Protein AF-A0A0F8W3L4-F1 (afdb_monomer_lite)

Structure (mmCIF, N/CA/C/O backbone):
data_AF-A0A0F8W3L4-F1
#
_entry.id   AF-A0A0F8W3L4-F1
#
loop_
_atom_site.group_PDB
_atom_site.id
_atom_site.type_symbol
_atom_site.label_atom_id
_atom_site.label_alt_id
_atom_site.label_comp_id
_atom_site.label_asym_id
_atom_site.label_entity_id
_atom_site.label_seq_id
_atom_site.pdbx_PDB_ins_code
_atom_site.Cartn_x
_atom_site.Cartn_y
_atom_site.Cartn_z
_atom_site.occupancy
_atom_site.B_iso_or_equiv
_atom_site.auth_seq_id
_atom_site.auth_comp_id
_atom_site.auth_asym_id
_atom_site.auth_atom_id
_atom_site.pdbx_PDB_model_num
ATOM 1 N N . MET A 1 1 ? 26.782 7.885 18.732 1.00 38.56 1 MET A N 1
ATOM 2 C CA . MET A 1 1 ? 25.840 7.974 17.591 1.00 38.56 1 MET A CA 1
ATOM 3 C C . MET A 1 1 ? 26.032 9.290 16.846 1.00 38.56 1 MET A C 1
ATOM 5 O O . MET A 1 1 ? 25.331 10.261 17.082 1.00 38.56 1 MET A O 1
ATOM 9 N N . LYS A 1 2 ? 27.032 9.340 15.970 1.00 40.00 2 LYS A N 1
ATOM 10 C CA . LYS A 1 2 ? 27.206 10.377 14.944 1.00 40.00 2 LYS A CA 1
ATOM 11 C C . LYS A 1 2 ? 27.384 9.622 13.625 1.00 40.00 2 LYS A C 1
ATOM 13 O O . LYS A 1 2 ? 27.864 8.497 13.663 1.00 40.00 2 LYS A O 1
ATOM 18 N N . LEU A 1 3 ? 27.039 10.263 12.510 1.00 35.84 3 LEU A N 1
ATOM 19 C CA . LEU A 1 3 ? 27.127 9.778 11.122 1.00 35.84 3 LEU A CA 1
ATOM 20 C C . LEU A 1 3 ? 25.883 9.082 10.544 1.00 35.84 3 LEU A C 1
ATOM 22 O O . LEU A 1 3 ? 25.955 7.944 10.108 1.00 35.84 3 LEU A O 1
ATOM 26 N N . LEU A 1 4 ? 24.781 9.818 10.395 1.00 40.69 4 LEU A N 1
ATOM 27 C CA . LEU A 1 4 ? 23.847 9.612 9.275 1.00 40.69 4 LEU A CA 1
ATOM 28 C C . LEU A 1 4 ? 23.162 10.939 8.922 1.00 40.69 4 LEU A C 1
ATOM 30 O O . LEU A 1 4 ? 21.961 11.098 9.061 1.00 40.69 4 LEU A O 1
ATOM 34 N N . SER A 1 5 ? 23.938 11.949 8.520 1.00 45.69 5 SER A N 1
ATOM 35 C CA . SER A 1 5 ? 23.330 13.189 8.000 1.00 45.69 5 SER A CA 1
ATOM 36 C C . SER A 1 5 ? 24.190 13.973 7.013 1.00 45.69 5 SER A C 1
ATOM 38 O O . SER A 1 5 ? 23.739 14.994 6.503 1.00 45.69 5 SER A O 1
ATOM 40 N N . GLN A 1 6 ? 25.410 13.545 6.690 1.00 43.22 6 GLN A N 1
ATOM 41 C CA . GLN A 1 6 ? 26.226 14.290 5.737 1.00 43.22 6 GLN A CA 1
ATOM 42 C C . GLN A 1 6 ? 26.813 13.369 4.678 1.00 43.22 6 GLN A C 1
ATOM 44 O O . GLN A 1 6 ? 27.396 12.339 4.998 1.00 43.22 6 GLN A O 1
ATOM 49 N N . LYS A 1 7 ? 26.708 13.829 3.426 1.00 43.62 7 LYS A N 1
ATOM 50 C CA . LYS A 1 7 ? 27.288 13.283 2.189 1.00 43.62 7 LYS A CA 1
ATOM 51 C C . LYS A 1 7 ? 26.454 12.218 1.478 1.00 43.62 7 LYS A C 1
ATOM 53 O O . LYS A 1 7 ? 26.760 11.035 1.537 1.00 43.62 7 LYS A O 1
ATOM 58 N N . ARG A 1 8 ? 25.515 12.679 0.645 1.00 41.56 8 ARG A N 1
ATOM 59 C CA . ARG A 1 8 ? 25.367 12.191 -0.744 1.00 41.56 8 ARG A CA 1
ATOM 60 C C . ARG A 1 8 ? 24.522 13.143 -1.602 1.00 41.56 8 ARG A C 1
ATOM 62 O O . ARG A 1 8 ? 23.662 12.718 -2.360 1.00 41.56 8 ARG A O 1
ATOM 69 N N . ALA A 1 9 ? 24.859 14.433 -1.595 1.00 38.72 9 ALA A N 1
ATOM 70 C CA . ALA A 1 9 ? 24.665 15.237 -2.800 1.00 38.72 9 ALA A CA 1
ATOM 71 C C . ALA A 1 9 ? 25.681 14.734 -3.843 1.00 38.72 9 ALA A C 1
ATOM 73 O O . ALA A 1 9 ? 26.765 15.289 -4.018 1.00 38.72 9 ALA A O 1
ATOM 74 N N . ARG A 1 10 ? 25.394 13.578 -4.454 1.00 45.09 10 ARG A N 1
ATOM 75 C CA . ARG A 1 10 ? 26.162 13.057 -5.585 1.00 45.09 10 ARG A CA 1
ATOM 76 C C . ARG A 1 10 ? 25.934 14.071 -6.700 1.00 45.09 10 ARG A C 1
ATOM 78 O O . ARG A 1 10 ? 24.840 14.124 -7.252 1.00 45.09 10 ARG A O 1
ATOM 85 N N . LYS A 1 11 ? 26.939 14.913 -6.957 1.00 42.91 11 LYS A N 1
ATOM 86 C CA . LYS A 1 11 ? 27.021 15.816 -8.112 1.00 42.91 11 LYS A CA 1
ATOM 87 C C . LYS A 1 11 ? 26.438 15.067 -9.312 1.00 42.91 11 LYS A C 1
ATOM 89 O O . LYS A 1 11 ? 26.999 14.047 -9.712 1.00 42.91 11 LYS A O 1
ATOM 94 N N . ILE A 1 12 ? 25.265 15.486 -9.789 1.00 50.44 12 ILE A N 1
ATOM 95 C CA . ILE A 1 12 ? 24.558 14.811 -10.879 1.00 50.44 12 ILE A CA 1
ATOM 96 C C . ILE A 1 12 ? 25.430 15.021 -12.116 1.00 50.44 12 ILE A C 1
ATOM 98 O O . ILE A 1 12 ? 25.401 16.082 -12.735 1.00 50.44 12 ILE A O 1
ATOM 102 N N . ALA A 1 13 ? 26.309 14.061 -12.406 1.00 51.66 13 ALA A N 1
ATOM 103 C CA . ALA A 1 13 ? 27.204 14.135 -13.546 1.00 51.66 13 ALA A CA 1
ATOM 104 C C . ALA A 1 13 ? 26.344 14.236 -14.811 1.00 51.66 13 ALA A C 1
ATOM 106 O O . ALA A 1 13 ? 25.529 13.355 -15.097 1.00 51.66 13 ALA A O 1
ATOM 107 N N . LYS A 1 14 ? 26.488 15.351 -15.531 1.00 55.59 14 LYS A N 1
ATOM 108 C CA . LYS A 1 14 ? 25.763 15.633 -16.769 1.00 55.59 14 LYS A CA 1
ATOM 109 C C . LYS A 1 14 ? 26.145 14.559 -17.792 1.00 55.59 14 LYS A C 1
ATOM 111 O O . LYS A 1 14 ? 27.295 14.508 -18.223 1.00 55.59 14 LYS A O 1
ATOM 116 N N . LYS A 1 15 ? 25.209 13.664 -18.128 1.00 59.97 15 LYS A N 1
ATOM 117 C CA . LYS A 1 15 ? 25.429 12.635 -19.156 1.00 59.97 15 LYS A CA 1
ATOM 118 C C . LYS A 1 15 ? 25.665 13.304 -20.522 1.00 59.97 15 LYS A C 1
ATOM 120 O O . LYS A 1 15 ? 25.099 14.375 -20.766 1.00 59.97 15 LYS A O 1
ATOM 125 N N . PRO A 1 16 ? 26.487 12.705 -21.402 1.00 63.00 16 PRO A N 1
ATOM 126 C CA . PRO A 1 16 ? 26.684 13.210 -22.757 1.00 63.00 16 PRO A CA 1
ATOM 127 C C . PRO A 1 16 ? 25.353 13.265 -23.525 1.00 63.00 16 PRO A C 1
ATOM 129 O O . PRO A 1 16 ? 24.419 12.515 -23.240 1.00 63.00 16 PRO A O 1
ATOM 132 N N . THR A 1 17 ? 25.250 14.196 -24.473 1.00 63.81 17 THR A N 1
ATOM 133 C CA . THR A 1 17 ? 23.998 14.591 -25.135 1.00 63.81 17 THR A CA 1
ATOM 134 C C . THR A 1 17 ? 23.297 13.407 -25.810 1.00 63.81 17 THR A C 1
ATOM 136 O O . THR A 1 17 ? 23.898 12.728 -26.643 1.00 63.81 17 THR A O 1
ATOM 139 N N . LYS A 1 18 ? 22.009 13.195 -25.492 1.00 64.25 18 LYS A N 1
ATOM 140 C CA . LYS A 1 18 ? 21.188 12.078 -26.004 1.00 64.25 18 LYS A CA 1
ATOM 141 C C . LYS A 1 18 ? 21.198 11.984 -27.533 1.00 64.25 18 LYS A C 1
ATOM 143 O O . LYS A 1 18 ? 21.316 10.893 -28.074 1.00 64.25 18 LYS A O 1
ATOM 148 N N . THR A 1 19 ? 21.160 13.125 -28.220 1.00 67.19 19 THR A N 1
ATOM 149 C CA . THR A 1 19 ? 21.081 13.211 -29.685 1.00 67.19 19 THR A CA 1
ATOM 150 C C . THR A 1 19 ? 22.199 12.445 -30.397 1.00 67.19 19 THR A C 1
ATOM 152 O O . THR A 1 19 ? 21.920 11.728 -31.344 1.00 67.19 19 THR A O 1
ATOM 155 N N . ARG A 1 20 ? 23.448 12.497 -29.906 1.00 69.94 20 ARG A N 1
ATOM 156 C CA . ARG A 1 20 ? 24.575 11.789 -30.549 1.00 69.94 20 ARG A CA 1
ATOM 157 C C . ARG A 1 20 ? 24.545 10.272 -30.349 1.00 69.94 20 ARG A C 1
ATOM 159 O O . ARG A 1 20 ? 25.135 9.547 -31.136 1.00 69.94 20 ARG A O 1
ATOM 166 N N . GLY A 1 21 ? 23.907 9.792 -29.282 1.00 81.75 21 GLY A N 1
ATOM 167 C CA . GLY A 1 21 ? 23.834 8.359 -28.996 1.00 81.75 21 GLY A CA 1
ATOM 168 C C . GLY A 1 21 ? 22.758 7.640 -29.808 1.00 81.75 21 GLY A C 1
ATOM 169 O O . GLY A 1 21 ? 22.901 6.454 -30.073 1.00 81.75 21 GLY A O 1
ATOM 170 N N . PHE A 1 22 ? 21.687 8.339 -30.192 1.00 88.69 22 PHE A N 1
ATOM 171 C CA . PHE A 1 22 ? 20.517 7.722 -30.819 1.00 88.69 22 PHE A CA 1
ATOM 172 C C . PHE A 1 22 ? 20.815 7.168 -32.219 1.00 88.69 22 PHE A C 1
ATOM 174 O O . PHE A 1 22 ? 20.517 6.002 -32.481 1.00 88.69 22 PHE A O 1
ATOM 181 N N . ASP A 1 23 ? 21.455 7.966 -33.077 1.00 92.31 23 ASP A N 1
ATOM 182 C CA . ASP A 1 23 ? 21.744 7.573 -34.463 1.00 92.31 23 ASP A CA 1
ATOM 183 C C . ASP A 1 23 ? 22.680 6.358 -34.530 1.00 92.31 23 ASP A C 1
ATOM 185 O O . ASP A 1 23 ? 22.440 5.416 -35.285 1.00 92.31 23 ASP A O 1
ATOM 189 N N . GLU A 1 24 ? 23.698 6.325 -33.668 1.00 91.00 24 GLU A N 1
ATOM 190 C CA . GLU A 1 24 ? 24.652 5.216 -33.602 1.00 91.00 24 GLU A CA 1
ATOM 191 C C . GLU A 1 24 ? 24.020 3.932 -33.045 1.00 91.00 24 GLU A C 1
ATOM 193 O O . GLU A 1 24 ? 24.272 2.840 -33.554 1.00 91.00 24 GLU A O 1
ATOM 198 N N . ILE A 1 25 ? 23.146 4.036 -32.037 1.00 93.44 25 ILE A N 1
ATOM 199 C CA . ILE A 1 25 ? 22.385 2.879 -31.539 1.00 93.44 25 ILE A CA 1
ATOM 200 C C . ILE A 1 25 ? 21.506 2.310 -32.657 1.00 93.44 25 ILE A C 1
ATOM 202 O O . ILE A 1 25 ? 21.484 1.096 -32.854 1.00 93.44 25 ILE A O 1
ATOM 206 N N . ARG A 1 26 ? 20.808 3.172 -33.406 1.00 94.00 26 ARG A N 1
ATOM 207 C CA . ARG A 1 26 ? 19.955 2.758 -34.526 1.00 94.00 26 ARG A CA 1
ATOM 208 C C . ARG A 1 26 ? 20.768 2.035 -35.604 1.00 94.00 26 ARG A C 1
ATOM 210 O O . ARG A 1 26 ? 20.340 0.971 -36.047 1.00 94.00 26 ARG A O 1
ATOM 217 N N . ARG A 1 27 ? 21.938 2.561 -35.986 1.00 95.75 27 ARG 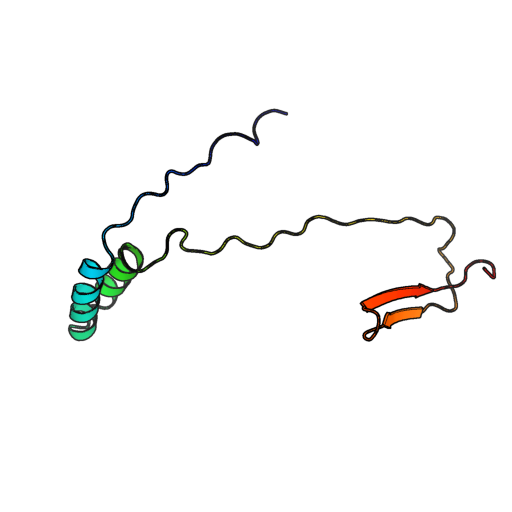A N 1
ATOM 218 C CA . ARG A 1 27 ? 22.855 1.914 -36.944 1.00 95.75 27 ARG A CA 1
ATOM 219 C C . ARG A 1 27 ? 23.250 0.507 -36.487 1.00 95.75 27 ARG A C 1
ATOM 221 O O . ARG A 1 27 ? 23.073 -0.450 -37.233 1.00 95.75 27 ARG A O 1
ATOM 228 N N . LEU A 1 28 ? 23.701 0.367 -35.240 1.00 96.25 28 LEU A N 1
ATOM 229 C CA . LEU A 1 28 ? 24.153 -0.914 -34.685 1.00 96.25 28 LEU A CA 1
ATOM 230 C C . LEU A 1 28 ? 23.048 -1.973 -34.602 1.00 96.25 28 LEU A C 1
ATOM 232 O O . LEU A 1 28 ? 23.336 -3.157 -34.759 1.00 96.25 28 LEU A O 1
ATOM 236 N N . VAL A 1 29 ? 21.795 -1.568 -34.368 1.00 96.00 29 VAL A N 1
ATOM 237 C CA . VAL A 1 29 ? 20.644 -2.486 -34.395 1.00 96.00 29 VAL A CA 1
ATOM 238 C C . VAL A 1 29 ? 20.416 -3.032 -35.806 1.00 96.00 29 VAL A C 1
ATOM 240 O O . VAL A 1 29 ? 20.234 -4.238 -35.952 1.00 96.00 29 VAL A O 1
ATOM 243 N N . PHE A 1 30 ? 20.474 -2.185 -36.840 1.00 96.94 30 PHE A N 1
ATOM 244 C CA . PHE A 1 30 ? 20.310 -2.627 -38.232 1.00 96.94 30 PHE A CA 1
ATOM 245 C C . PHE A 1 30 ? 21.475 -3.485 -38.742 1.00 96.94 30 PHE A C 1
ATOM 247 O O . PHE A 1 30 ? 21.270 -4.346 -39.589 1.00 96.94 30 PHE A O 1
ATOM 254 N N . GLU A 1 31 ? 22.676 -3.301 -38.193 1.00 97.25 31 GLU A N 1
ATOM 255 C CA . GLU A 1 31 ? 23.852 -4.139 -38.471 1.00 97.25 31 GLU A CA 1
ATOM 256 C C . GLU A 1 31 ? 23.863 -5.462 -37.676 1.00 97.25 31 GLU A C 1
ATOM 258 O O . GLU A 1 31 ? 24.787 -6.260 -37.817 1.00 97.25 31 GLU A O 1
ATOM 263 N N . GLY A 1 32 ? 22.868 -5.706 -36.813 1.00 96.56 32 GLY A N 1
ATOM 264 C CA . GLY A 1 32 ? 22.782 -6.911 -35.979 1.00 96.56 32 GLY A CA 1
ATOM 265 C C . GLY A 1 32 ? 23.719 -6.924 -34.762 1.00 96.56 32 GLY A C 1
ATOM 266 O O . GLY A 1 32 ? 23.814 -7.930 -34.058 1.00 96.56 32 GLY A O 1
ATOM 267 N N . ASN A 1 33 ? 24.400 -5.814 -34.457 1.00 97.00 33 ASN A N 1
ATOM 268 C CA . ASN A 1 33 ? 25.318 -5.698 -33.321 1.00 97.00 33 ASN A CA 1
ATOM 269 C C . ASN A 1 33 ? 24.590 -5.276 -32.031 1.00 97.00 33 ASN A C 1
ATOM 271 O O . ASN A 1 33 ? 24.798 -4.193 -31.468 1.00 97.00 33 ASN A O 1
ATOM 275 N N . TYR A 1 34 ? 23.722 -6.157 -31.538 1.00 95.81 34 TYR A N 1
ATOM 276 C CA . TYR A 1 34 ? 22.846 -5.876 -30.396 1.00 95.81 34 TYR A CA 1
ATOM 277 C C . TYR A 1 34 ? 23.600 -5.632 -29.083 1.00 95.81 34 TYR A C 1
ATOM 279 O O . TYR A 1 34 ? 23.197 -4.786 -28.283 1.00 95.81 34 TYR A O 1
ATOM 287 N N . ALA A 1 35 ? 24.717 -6.331 -28.861 1.00 96.25 35 ALA A N 1
ATOM 288 C CA . ALA A 1 35 ? 25.509 -6.189 -27.640 1.00 96.25 35 ALA A CA 1
ATOM 289 C C . ALA A 1 35 ? 26.094 -4.773 -27.504 1.00 96.25 35 ALA A C 1
ATOM 291 O O . ALA A 1 35 ? 26.037 -4.159 -26.430 1.00 96.25 35 ALA A O 1
ATOM 292 N N . LEU A 1 36 ? 26.623 -4.219 -28.601 1.00 93.25 36 LEU A N 1
ATOM 293 C CA . LEU A 1 36 ? 27.160 -2.863 -28.608 1.00 93.25 36 LEU A CA 1
ATOM 294 C C . LEU A 1 36 ? 26.045 -1.815 -28.514 1.00 93.25 36 LEU A C 1
ATOM 296 O O . LEU A 1 36 ? 26.182 -0.860 -27.743 1.00 93.25 36 LEU A O 1
ATOM 300 N N . ALA A 1 37 ? 24.930 -2.030 -29.219 1.00 93.69 37 ALA A N 1
ATOM 301 C CA . ALA A 1 37 ? 23.750 -1.169 -29.153 1.00 93.69 37 ALA A CA 1
ATOM 302 C C . ALA A 1 37 ? 23.204 -1.057 -27.718 1.00 93.69 37 ALA A C 1
ATOM 304 O O . ALA A 1 37 ? 23.004 0.051 -27.215 1.00 93.69 37 ALA A O 1
ATOM 305 N N . HIS A 1 38 ? 23.054 -2.184 -27.013 1.00 92.88 38 HIS A N 1
ATOM 306 C CA . HIS A 1 38 ? 22.593 -2.218 -25.622 1.00 92.88 38 HIS A CA 1
ATOM 307 C C . HIS A 1 38 ? 23.524 -1.435 -24.683 1.00 92.88 38 HIS A C 1
ATOM 309 O O . HIS A 1 38 ? 23.078 -0.640 -23.849 1.00 92.88 38 HIS A O 1
ATOM 315 N N . ARG A 1 39 ? 24.843 -1.587 -24.855 1.00 91.62 39 ARG A N 1
ATOM 316 C CA . ARG A 1 39 ? 25.838 -0.861 -24.053 1.00 91.62 39 ARG A CA 1
ATOM 317 C C . ARG A 1 39 ? 25.762 0.652 -24.264 1.00 91.62 39 ARG A C 1
ATOM 319 O O . ARG A 1 39 ? 25.898 1.405 -23.298 1.00 91.62 39 ARG A O 1
ATOM 326 N N . LEU A 1 40 ? 25.568 1.111 -25.501 1.00 90.62 40 LEU A N 1
ATOM 327 C CA . LEU A 1 40 ? 25.411 2.538 -25.800 1.00 90.62 40 LEU A CA 1
ATOM 328 C C . LEU A 1 40 ? 24.073 3.077 -25.288 1.00 90.62 40 LEU A C 1
ATOM 330 O O . LEU A 1 40 ? 24.040 4.165 -24.709 1.00 90.62 40 LEU A O 1
ATOM 334 N N . PHE A 1 41 ? 22.999 2.296 -25.389 1.00 89.94 41 PHE A N 1
ATOM 335 C CA . PHE A 1 41 ? 21.699 2.648 -24.824 1.00 89.94 41 PHE A CA 1
ATOM 336 C C . PHE A 1 41 ? 21.795 2.954 -23.321 1.00 89.94 41 PHE A C 1
ATOM 338 O O . PHE A 1 41 ? 21.401 4.038 -22.884 1.00 89.94 41 PHE A O 1
ATOM 345 N N . GLY A 1 42 ? 22.434 2.077 -22.540 1.00 86.81 42 GLY A N 1
ATOM 346 C CA . GLY A 1 42 ? 22.653 2.292 -21.103 1.00 86.81 42 GLY A CA 1
ATOM 347 C C . GLY A 1 42 ? 23.405 3.592 -20.769 1.00 86.81 42 GLY A C 1
ATOM 348 O O . GLY A 1 42 ? 23.127 4.244 -19.757 1.00 86.81 42 GLY A O 1
ATOM 349 N N . ARG A 1 43 ? 24.338 4.007 -21.637 1.00 85.25 43 ARG A N 1
ATOM 350 C CA . ARG A 1 43 ? 25.175 5.204 -21.445 1.00 85.25 43 ARG A CA 1
ATOM 351 C C . ARG A 1 43 ? 24.468 6.505 -21.820 1.00 85.25 43 ARG A C 1
ATOM 353 O O . ARG A 1 43 ? 24.599 7.482 -21.084 1.00 85.25 43 ARG A O 1
ATOM 360 N N . TYR A 1 44 ? 23.746 6.523 -22.940 1.00 86.00 44 TYR A N 1
ATOM 361 C CA . TYR A 1 44 ? 23.211 7.758 -23.528 1.00 86.00 44 TYR A CA 1
ATOM 362 C C . TYR A 1 44 ? 21.704 7.939 -23.333 1.00 86.00 44 TYR A C 1
ATOM 364 O O . TYR A 1 44 ? 21.243 9.075 -23.276 1.00 86.00 44 TYR A O 1
ATOM 372 N N . MET A 1 45 ? 20.931 6.855 -23.223 1.00 85.50 45 MET A N 1
ATOM 373 C CA . MET A 1 45 ? 19.462 6.926 -23.260 1.00 85.50 45 MET A CA 1
ATOM 374 C C . MET A 1 45 ? 18.818 6.899 -21.874 1.00 85.50 45 MET A C 1
ATOM 376 O O . MET A 1 45 ? 17.738 7.460 -21.688 1.00 85.50 45 MET A O 1
ATOM 380 N N . MET A 1 46 ? 19.494 6.322 -20.878 1.00 85.75 46 MET A N 1
ATOM 381 C CA . MET A 1 46 ? 18.947 6.219 -19.524 1.00 85.75 46 MET A CA 1
ATOM 382 C C . MET A 1 46 ? 18.873 7.581 -18.825 1.00 85.75 46 MET A C 1
ATOM 384 O O . MET A 1 46 ? 19.827 8.367 -18.867 1.00 85.75 46 MET A O 1
ATOM 388 N N . GLY A 1 47 ? 17.780 7.815 -18.095 1.00 79.25 47 GLY A N 1
ATOM 389 C CA . GLY A 1 47 ? 17.633 8.957 -17.193 1.00 79.25 47 GLY A CA 1
ATOM 390 C C . GLY A 1 47 ? 18.732 9.025 -16.126 1.00 79.25 47 GLY A C 1
ATOM 391 O O . GLY A 1 47 ? 19.484 8.068 -15.903 1.00 79.25 47 GLY A O 1
ATOM 392 N N . THR A 1 48 ? 18.846 10.186 -15.485 1.00 78.88 48 THR A N 1
ATOM 393 C CA . THR A 1 48 ? 19.624 10.337 -14.253 1.00 78.88 48 THR A CA 1
ATOM 394 C C . THR A 1 48 ? 18.706 10.949 -13.199 1.00 78.88 48 THR A C 1
ATOM 396 O O . THR A 1 48 ? 18.333 12.110 -13.363 1.00 78.88 48 THR A O 1
ATOM 399 N N . PRO A 1 49 ? 18.359 10.222 -12.126 1.00 82.50 49 PRO A N 1
ATOM 400 C CA . PRO A 1 49 ? 18.707 8.827 -11.829 1.00 82.50 49 PRO A CA 1
ATOM 401 C C . PRO A 1 49 ? 18.091 7.820 -12.821 1.00 82.50 49 PRO A C 1
ATOM 403 O O . PRO A 1 49 ? 17.157 8.137 -13.551 1.00 82.50 49 PRO A O 1
ATOM 406 N N . VAL A 1 50 ? 18.682 6.622 -12.888 1.00 82.50 50 VAL A N 1
ATOM 407 C CA . VAL A 1 50 ? 18.221 5.532 -13.772 1.00 82.50 50 VAL A CA 1
ATOM 408 C C . VAL A 1 50 ? 16.894 4.956 -13.284 1.00 82.50 50 VAL A C 1
ATOM 410 O O . VAL A 1 50 ? 16.025 4.632 -14.086 1.00 82.50 50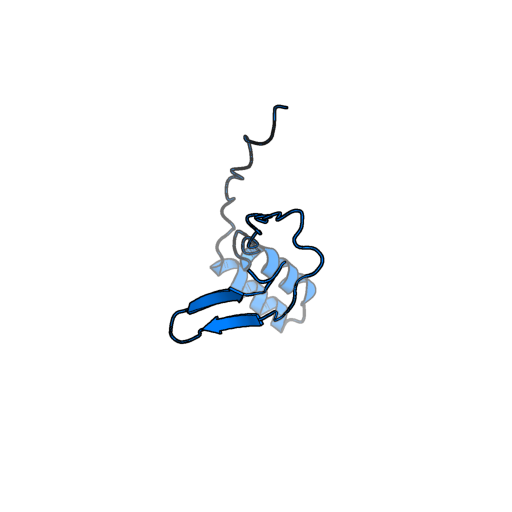 VAL A O 1
ATOM 413 N N . GLU A 1 51 ? 16.749 4.870 -11.968 1.00 84.25 51 GLU A N 1
ATOM 414 C CA . GLU A 1 51 ? 15.544 4.412 -11.296 1.00 84.25 51 GLU A CA 1
ATOM 415 C C . GLU A 1 51 ? 14.883 5.584 -10.579 1.00 84.25 51 GLU A C 1
ATOM 417 O O . GLU A 1 51 ? 15.552 6.527 -10.141 1.00 84.25 51 GLU A O 1
ATOM 422 N N . GLN A 1 52 ? 13.565 5.501 -10.434 1.00 85.75 52 GLN A N 1
ATOM 423 C CA . GLN A 1 52 ? 12.829 6.404 -9.561 1.00 85.75 52 GLN A CA 1
ATOM 424 C C . GLN A 1 52 ? 13.116 6.069 -8.094 1.00 85.75 52 GLN A C 1
ATOM 426 O O . GLN A 1 52 ? 13.456 4.936 -7.745 1.00 85.75 52 GLN A O 1
ATOM 431 N N . MET A 1 53 ? 12.981 7.066 -7.220 1.00 89.12 53 MET A N 1
ATOM 432 C CA . MET A 1 53 ? 13.085 6.825 -5.783 1.00 89.12 53 MET A CA 1
ATOM 433 C C . MET A 1 53 ? 11.940 5.918 -5.321 1.00 89.12 53 MET A C 1
ATOM 435 O O . MET A 1 53 ? 10.795 6.082 -5.735 1.00 89.12 53 MET A O 1
ATOM 439 N N . LYS A 1 54 ? 12.260 4.956 -4.454 1.00 91.69 54 LYS A N 1
ATOM 440 C CA . LYS A 1 54 ? 11.280 4.017 -3.901 1.00 91.69 54 LYS A CA 1
ATOM 441 C C . LYS A 1 54 ? 10.447 4.718 -2.832 1.00 91.69 54 LYS A C 1
ATOM 443 O O . LYS A 1 54 ? 11.022 5.345 -1.943 1.00 91.69 54 LYS A O 1
ATOM 448 N N . TYR A 1 55 ? 9.128 4.543 -2.866 1.00 94.38 55 TYR A N 1
ATOM 449 C CA . TYR A 1 55 ? 8.268 4.944 -1.753 1.00 94.38 55 TYR A CA 1
ATOM 450 C C . TYR A 1 55 ? 8.686 4.186 -0.484 1.00 94.38 55 TYR A C 1
ATOM 452 O O . TYR A 1 55 ? 9.002 2.997 -0.557 1.00 94.38 55 TYR A O 1
ATOM 460 N N . GLN A 1 56 ? 8.760 4.880 0.652 1.00 95.69 56 GLN A N 1
ATOM 461 C CA . GLN A 1 56 ? 9.172 4.296 1.930 1.00 95.69 56 GLN A CA 1
ATOM 462 C C . GLN A 1 56 ? 8.006 4.328 2.922 1.00 95.69 56 GLN A C 1
ATOM 464 O O . GLN A 1 56 ? 7.278 5.323 2.950 1.00 95.69 56 GLN A O 1
ATOM 469 N N . PRO A 1 57 ? 7.831 3.281 3.747 1.00 96.06 57 PRO A N 1
ATOM 470 C CA . PRO A 1 57 ? 6.873 3.327 4.840 1.00 96.06 57 PRO A CA 1
ATOM 471 C C . PRO A 1 57 ? 7.321 4.361 5.878 1.00 96.06 57 PRO A C 1
ATOM 473 O O . PRO A 1 57 ? 8.501 4.434 6.220 1.00 96.06 57 PRO A O 1
ATOM 476 N N . LEU A 1 58 ? 6.374 5.141 6.399 1.00 97.44 58 LEU A N 1
ATOM 477 C CA . LEU A 1 58 ? 6.654 6.105 7.466 1.00 97.44 58 LEU A CA 1
ATOM 478 C C . LEU A 1 58 ? 6.940 5.403 8.805 1.00 97.44 58 LEU A C 1
ATOM 480 O O . LEU A 1 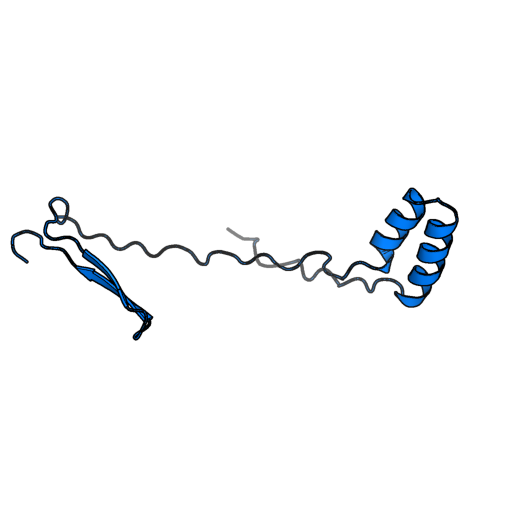58 ? 7.807 5.827 9.562 1.00 97.44 58 LEU A O 1
ATOM 484 N N . GLY A 1 59 ? 6.206 4.328 9.090 1.00 96.88 59 GLY A N 1
ATOM 485 C CA . GLY A 1 59 ? 6.248 3.601 10.354 1.00 96.88 59 GLY A CA 1
ATOM 486 C C . GLY A 1 59 ? 4.871 3.045 10.713 1.00 96.88 59 GLY A C 1
ATOM 487 O O . GLY A 1 59 ? 3.945 3.120 9.908 1.00 96.88 59 GLY A O 1
ATOM 488 N N . ASN A 1 60 ? 4.744 2.503 11.926 1.00 97.88 60 ASN A N 1
ATOM 489 C CA . ASN A 1 60 ? 3.487 1.983 12.466 1.00 97.88 60 ASN A CA 1
ATOM 490 C C . ASN A 1 60 ? 3.109 2.744 13.740 1.00 97.88 60 ASN A C 1
ATOM 492 O O . ASN A 1 60 ? 3.968 2.978 14.590 1.00 97.88 60 ASN A O 1
ATOM 496 N N . LEU A 1 61 ? 1.825 3.062 13.895 1.00 97.56 61 LEU A N 1
ATOM 497 C CA . LEU A 1 61 ? 1.246 3.473 15.172 1.00 97.56 61 LEU A CA 1
ATOM 498 C C . LEU A 1 61 ? 0.676 2.231 15.860 1.00 97.56 61 LEU A C 1
ATOM 500 O O . LEU A 1 61 ? -0.106 1.499 15.255 1.00 97.56 61 LEU A O 1
ATOM 504 N N . ARG A 1 62 ? 1.074 1.982 17.108 1.00 97.62 62 ARG A N 1
ATOM 505 C CA . ARG A 1 62 ? 0.549 0.881 17.923 1.00 97.62 62 ARG A CA 1
ATOM 506 C C . ARG A 1 62 ? -0.287 1.473 19.047 1.00 97.62 62 ARG A C 1
ATOM 508 O O . ARG A 1 62 ? 0.189 2.355 19.754 1.00 97.62 62 ARG A O 1
ATOM 515 N N . LEU A 1 63 ? -1.519 0.999 19.166 1.00 96.88 63 LEU A N 1
ATOM 516 C CA . LEU A 1 63 ? -2.427 1.324 20.257 1.00 96.88 63 LEU A CA 1
ATOM 517 C C . LEU A 1 63 ? -2.642 0.036 21.048 1.00 96.88 63 LEU A C 1
ATOM 519 O O . LEU A 1 63 ? -2.967 -0.991 20.453 1.00 96.88 63 LEU A O 1
ATOM 523 N N . GLU A 1 64 ? -2.414 0.084 22.355 1.00 96.62 64 GLU A N 1
ATOM 524 C CA . GLU A 1 64 ? -2.564 -1.060 23.252 1.00 96.62 64 GLU A CA 1
ATOM 525 C C . GLU A 1 64 ? -3.685 -0.766 24.246 1.00 96.62 64 GLU A C 1
ATOM 527 O O . GLU A 1 64 ? -3.730 0.313 24.837 1.00 96.62 64 GLU A O 1
ATOM 532 N N . PHE A 1 65 ? -4.584 -1.735 24.410 1.00 95.00 65 PHE A N 1
ATOM 533 C CA . PHE A 1 65 ? -5.730 -1.662 25.312 1.00 95.00 65 PHE A CA 1
ATOM 534 C C . PHE A 1 65 ? -5.712 -2.909 26.211 1.00 95.00 65 PHE A C 1
ATOM 536 O O . PHE A 1 65 ? -6.319 -3.919 25.856 1.00 95.00 65 PHE A O 1
ATOM 543 N N . PRO A 1 66 ? -4.942 -2.904 27.316 1.00 95.38 66 PRO A N 1
ATOM 544 C CA . PRO A 1 66 ? -4.892 -4.036 28.242 1.00 95.38 66 PRO A CA 1
ATOM 545 C C . PRO A 1 66 ? -6.272 -4.321 28.846 1.00 95.38 66 PRO A C 1
ATOM 547 O O . PRO A 1 66 ? -6.991 -3.375 29.170 1.00 95.38 66 PRO A O 1
ATOM 550 N N . GLY A 1 67 ? -6.635 -5.592 29.028 1.00 94.19 67 GLY A N 1
ATOM 551 C CA . GLY A 1 67 ? -7.958 -5.976 29.539 1.00 94.19 67 GLY A CA 1
ATOM 552 C C . GLY A 1 67 ? -9.027 -6.143 28.452 1.00 94.19 67 GLY A C 1
ATOM 553 O O . GLY A 1 67 ? -10.183 -6.391 28.768 1.00 94.19 67 GLY A O 1
ATOM 554 N N . HIS A 1 68 ? -8.671 -5.977 27.172 1.00 95.56 68 HIS A N 1
ATOM 555 C CA . HIS A 1 68 ? -9.584 -6.127 26.031 1.00 95.56 68 HIS A CA 1
ATOM 556 C C . HIS A 1 68 ? -9.383 -7.469 25.297 1.00 95.56 68 HIS A C 1
ATOM 558 O O . HIS A 1 68 ? -9.591 -7.563 24.085 1.00 95.56 68 HIS A O 1
ATOM 564 N N . GLU A 1 69 ? -8.925 -8.510 25.995 1.00 93.69 69 GLU A N 1
ATOM 565 C CA . GLU A 1 69 ? -8.593 -9.809 25.398 1.00 93.69 69 GLU A CA 1
ATOM 566 C C . GLU A 1 69 ? -9.842 -10.613 24.990 1.00 93.69 69 GLU A C 1
ATOM 568 O O . GLU A 1 69 ? -9.797 -11.346 24.001 1.00 93.69 69 GLU A O 1
ATOM 573 N N . GLU A 1 70 ? -10.966 -10.440 25.694 1.00 93.94 70 GLU A N 1
ATOM 574 C CA . GLU A 1 70 ? -12.238 -11.141 25.442 1.00 93.94 70 GLU A CA 1
ATOM 575 C C . GLU A 1 70 ? -13.279 -10.248 24.741 1.00 93.94 70 GLU A C 1
ATOM 577 O O . GLU A 1 70 ? -14.399 -10.045 25.211 1.00 93.94 70 GLU A O 1
ATOM 582 N N . ALA A 1 71 ? -12.907 -9.686 23.590 1.00 95.56 71 ALA A N 1
ATOM 583 C CA . ALA A 1 71 ? -13.811 -8.852 22.802 1.00 95.56 71 ALA A CA 1
ATOM 584 C C . ALA A 1 71 ? -14.934 -9.667 22.124 1.00 95.56 71 ALA A C 1
ATOM 586 O O . ALA A 1 71 ? -14.699 -10.701 21.496 1.00 95.56 71 ALA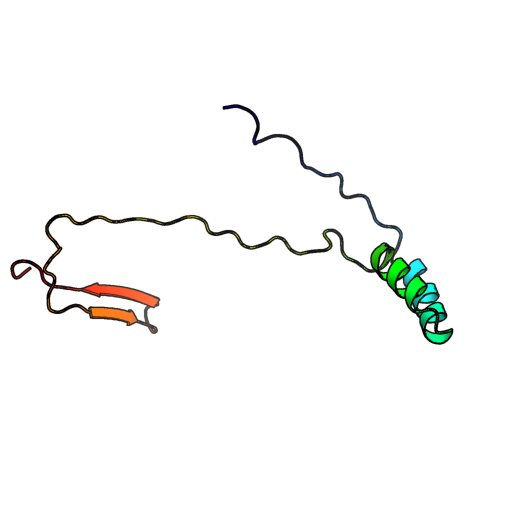 A O 1
ATOM 587 N N . THR A 1 72 ? -16.155 -9.140 22.176 1.00 96.81 72 THR A N 1
ATOM 588 C CA . THR A 1 72 ? -17.362 -9.671 21.518 1.00 96.81 72 THR A CA 1
ATOM 589 C C . THR A 1 72 ? -17.934 -8.651 20.528 1.00 96.81 72 THR A C 1
ATOM 591 O O . THR A 1 72 ? -17.438 -7.527 20.437 1.00 96.81 72 THR A O 1
ATOM 594 N N . ASP A 1 73 ? -18.920 -9.048 19.715 1.00 97.06 73 ASP A N 1
ATOM 595 C CA . ASP A 1 73 ? -19.619 -8.171 18.755 1.00 97.06 73 ASP A CA 1
ATOM 596 C C . ASP A 1 73 ? -18.693 -7.338 17.837 1.00 97.06 73 ASP A C 1
ATOM 598 O O . ASP A 1 73 ? -18.969 -6.187 17.488 1.00 97.06 73 ASP A O 1
ATOM 602 N N . TYR A 1 74 ? -17.563 -7.925 17.430 1.00 96.94 74 TYR A N 1
ATOM 603 C CA . TYR A 1 74 ? -16.539 -7.241 16.643 1.00 96.94 74 TYR A CA 1
ATOM 604 C C . TYR A 1 74 ? -17.018 -6.877 15.232 1.00 96.94 74 TYR A C 1
ATOM 606 O O . TYR A 1 74 ? -17.469 -7.722 14.453 1.00 96.94 74 TYR A O 1
ATOM 614 N N . ARG A 1 75 ? -16.796 -5.619 14.848 1.00 97.81 75 ARG A N 1
ATOM 615 C CA . ARG A 1 75 ? -16.998 -5.104 13.496 1.00 97.81 75 ARG A CA 1
ATOM 616 C C . ARG A 1 75 ? -15.880 -4.144 13.105 1.00 97.81 75 ARG A C 1
ATOM 618 O O . ARG A 1 75 ? -15.496 -3.264 13.872 1.00 97.81 75 ARG A O 1
ATOM 625 N N . ARG A 1 76 ? -15.420 -4.266 11.859 1.00 98.25 76 ARG A N 1
ATOM 626 C CA . ARG A 1 76 ? -14.600 -3.256 11.186 1.00 98.25 76 ARG A CA 1
ATOM 627 C C . ARG A 1 76 ? -15.171 -2.943 9.814 1.00 98.25 76 ARG A C 1
ATOM 629 O O . ARG A 1 76 ? -15.577 -3.862 9.100 1.00 98.25 76 ARG A O 1
ATOM 636 N N . ASP A 1 77 ? -15.155 -1.679 9.434 1.00 98.19 77 ASP A N 1
ATOM 637 C CA . ASP A 1 77 ? -15.595 -1.246 8.114 1.00 98.19 77 ASP A CA 1
ATOM 638 C C . ASP A 1 77 ? -14.850 0.002 7.636 1.00 98.19 77 ASP A C 1
ATOM 640 O O . ASP A 1 77 ? -14.212 0.717 8.410 1.00 98.19 77 ASP A O 1
ATOM 644 N N . LEU A 1 78 ? -14.906 0.211 6.323 1.00 98.44 78 LEU A N 1
ATOM 645 C CA . LEU A 1 78 ? -14.487 1.429 5.651 1.00 98.44 78 LEU A CA 1
ATOM 646 C C . LEU A 1 78 ? -15.711 1.967 4.921 1.00 98.44 78 LEU A C 1
ATOM 648 O O . LEU A 1 78 ? -16.197 1.348 3.973 1.00 98.44 78 LEU A O 1
ATOM 652 N N . ASN A 1 79 ? -16.205 3.113 5.368 1.00 98.12 79 ASN A N 1
ATOM 653 C CA . ASN A 1 79 ? -17.268 3.812 4.672 1.00 98.12 79 ASN A CA 1
ATOM 654 C C . ASN A 1 79 ? -16.672 4.524 3.446 1.00 98.12 79 ASN A C 1
ATOM 656 O O . ASN A 1 79 ? -15.836 5.412 3.594 1.00 98.12 79 ASN A O 1
ATOM 660 N N . MET A 1 80 ? -17.091 4.124 2.242 1.00 98.19 80 MET A N 1
ATOM 661 C CA . MET A 1 80 ? -16.569 4.667 0.979 1.00 98.19 80 MET A CA 1
ATOM 662 C C . MET A 1 80 ? -17.140 6.048 0.629 1.00 98.19 80 MET A C 1
ATOM 664 O O . MET A 1 80 ? -16.495 6.787 -0.109 1.00 98.19 80 MET A O 1
ATOM 668 N N . ASP A 1 81 ? -18.298 6.414 1.187 1.00 98.31 81 ASP A N 1
ATOM 669 C CA . ASP A 1 81 ? -18.909 7.733 0.995 1.00 98.31 81 ASP A CA 1
ATOM 670 C C . ASP A 1 81 ? -18.216 8.798 1.857 1.00 98.31 81 ASP A C 1
ATOM 672 O O . ASP A 1 81 ? -18.066 9.944 1.439 1.00 98.31 81 ASP A O 1
ATOM 676 N N . THR A 1 82 ? -17.763 8.423 3.061 1.00 98.19 82 THR A N 1
ATOM 677 C CA . THR A 1 82 ? -17.108 9.344 4.013 1.00 98.19 82 THR A CA 1
ATOM 678 C C . THR A 1 82 ? -15.594 9.165 4.119 1.00 98.19 82 THR A C 1
ATOM 680 O O . THR A 1 82 ? -14.930 9.987 4.749 1.00 98.19 82 THR A O 1
ATOM 683 N N . ALA A 1 83 ? -15.038 8.108 3.521 1.00 98.12 83 ALA A N 1
ATOM 684 C CA . ALA A 1 83 ? -13.639 7.689 3.640 1.00 98.12 83 ALA A CA 1
ATOM 685 C C . ALA A 1 83 ? -13.168 7.437 5.090 1.00 98.12 83 ALA A C 1
ATOM 687 O O . ALA A 1 83 ? -11.983 7.574 5.402 1.00 98.12 83 ALA A O 1
ATOM 688 N N . VAL A 1 84 ? -14.083 7.052 5.987 1.00 98.50 84 VAL A N 1
ATOM 689 C CA . VAL A 1 84 ? -13.781 6.787 7.403 1.00 98.50 84 VAL A CA 1
ATOM 690 C C . VAL A 1 84 ? -13.657 5.288 7.658 1.00 98.50 84 VAL A C 1
ATOM 692 O O . VAL A 1 84 ? -14.589 4.526 7.400 1.00 98.50 84 VAL A O 1
ATOM 695 N N . ALA A 1 85 ? -12.521 4.871 8.223 1.00 98.56 85 ALA A N 1
ATOM 696 C CA . ALA A 1 85 ? -12.339 3.530 8.772 1.00 98.56 85 ALA A CA 1
ATOM 697 C C . ALA A 1 85 ? -12.815 3.484 10.232 1.00 98.56 85 ALA A C 1
ATOM 699 O O . ALA A 1 85 ? -12.396 4.308 11.045 1.00 98.56 85 ALA A O 1
ATOM 700 N N . SER A 1 86 ? -13.672 2.520 10.568 1.00 98.25 86 SER A N 1
ATOM 701 C CA . SER A 1 86 ? -14.241 2.341 11.908 1.00 98.25 86 SER A CA 1
ATOM 702 C C . SER A 1 86 ? -14.011 0.925 12.424 1.00 98.25 86 SER A C 1
ATOM 704 O O . SER A 1 86 ? -14.075 -0.046 11.671 1.00 98.25 86 SER A O 1
ATOM 706 N N . VAL A 1 87 ? -13.757 0.809 13.727 1.00 97.75 87 VAL A N 1
ATOM 707 C CA . VAL A 1 87 ? -13.686 -0.463 14.454 1.00 97.75 87 VAL A CA 1
ATOM 708 C C . VAL A 1 87 ? -14.545 -0.330 15.707 1.00 97.75 87 VAL A C 1
ATOM 710 O O . VAL A 1 87 ? -14.417 0.652 16.436 1.00 97.75 87 VAL A O 1
ATOM 713 N N . ARG A 1 88 ? -15.427 -1.300 15.949 1.00 97.25 88 ARG A N 1
ATOM 714 C CA . ARG A 1 88 ? -16.268 -1.395 17.146 1.00 97.25 88 ARG A CA 1
ATOM 715 C C . ARG A 1 88 ? -16.265 -2.830 17.648 1.00 97.25 88 ARG A C 1
ATOM 717 O O . ARG A 1 88 ? -16.248 -3.761 16.850 1.00 97.25 88 ARG A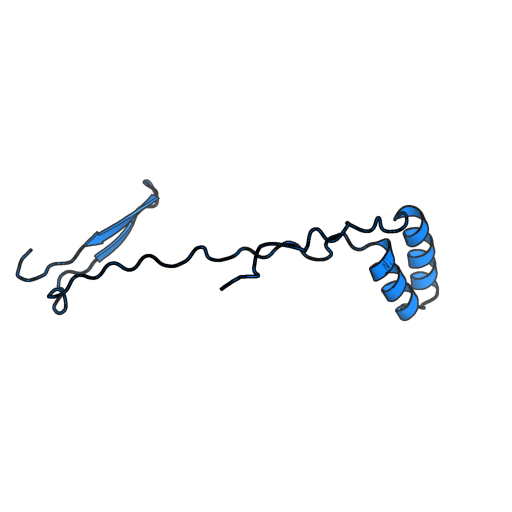 O 1
ATOM 724 N N . TYR A 1 89 ? -16.267 -2.989 18.956 1.00 97.50 89 TYR A N 1
ATOM 725 C CA . TYR A 1 89 ? -16.359 -4.262 19.653 1.00 97.50 89 TYR A CA 1
ATOM 726 C C . TYR A 1 89 ? -16.844 -3.983 21.077 1.00 97.50 89 TYR A C 1
ATOM 728 O O . TYR A 1 89 ? -16.865 -2.818 21.481 1.00 97.50 89 TYR A O 1
ATOM 736 N N . THR A 1 90 ? -17.211 -5.033 21.806 1.00 97.50 90 THR A N 1
ATOM 737 C CA . THR A 1 90 ? -17.687 -4.948 23.188 1.00 97.50 90 THR A CA 1
ATOM 738 C C . THR A 1 90 ? -16.783 -5.728 24.137 1.00 97.50 90 THR A C 1
ATOM 740 O O . THR A 1 90 ? -16.410 -6.864 23.839 1.00 97.50 90 THR A O 1
ATOM 743 N N . VAL A 1 91 ? -16.445 -5.139 25.283 1.00 97.06 91 VAL A N 1
ATOM 744 C CA . VAL A 1 91 ? -15.674 -5.747 26.385 1.00 97.06 91 VAL A CA 1
ATOM 745 C C . VAL A 1 91 ? -16.405 -5.460 27.689 1.00 97.06 91 VAL A C 1
ATOM 747 O O . VAL A 1 91 ? -16.820 -4.331 27.917 1.00 97.06 91 VAL A O 1
ATOM 750 N N . ASP A 1 92 ? -16.613 -6.463 28.544 1.00 93.56 92 ASP A N 1
ATOM 751 C CA . ASP A 1 92 ? -17.307 -6.300 29.836 1.00 93.56 92 ASP A CA 1
ATOM 752 C C . ASP A 1 92 ? -18.679 -5.591 29.755 1.00 93.56 92 ASP A C 1
ATOM 754 O O . ASP A 1 92 ? -19.148 -4.992 30.727 1.00 93.56 92 ASP A O 1
ATOM 758 N N . ARG A 1 93 ? -19.367 -5.723 28.609 1.00 86.00 93 ARG A N 1
ATOM 759 C CA . ARG A 1 93 ? -20.637 -5.048 28.250 1.00 86.00 93 ARG A CA 1
ATOM 760 C C . ARG A 1 93 ? -20.514 -3.552 27.903 1.00 86.00 93 ARG A C 1
ATOM 762 O O . ARG A 1 93 ? -21.530 -2.854 27.928 1.00 86.00 93 ARG A O 1
ATOM 769 N N . VAL A 1 94 ? -19.315 -3.078 27.563 1.00 75.19 94 VAL A N 1
ATOM 770 C CA . VAL A 1 94 ? -19.008 -1.721 27.064 1.00 75.19 94 VAL A CA 1
ATOM 771 C C . VAL A 1 94 ? -18.552 -1.772 25.617 1.0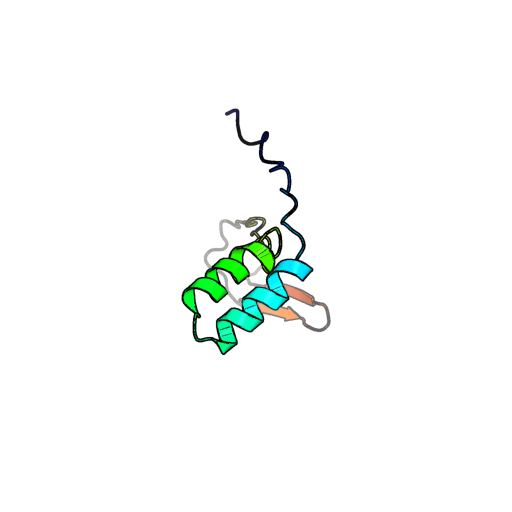0 75.19 94 VAL A C 1
ATOM 773 O O . VAL A 1 94 ? -17.701 -2.631 25.311 1.00 75.19 94 VAL A O 1
#

pLDDT: mean 84.13, std 19.02, range [35.84, 98.56]

Radius of gyration: 28.25 Å; chains: 1; bounding box: 48×27×68 Å

InterPro domains:
  IPR027414 Glycosyl hydrolase family 95, N-terminal domain [PF14498] (18-93)

Foldseek 3Di:
DDDDDDDDPPPQPDQPELVVLVVVLVVCVVVVNPVVSVVSCVRRVADVVNDDDDDDDPDDDDDDDPQCPDWAPWDWDQDPVVRDTDIDTDGPRD

Organism: NCBI:txid412755

Sequence (94 aa):
MKLLSQKRARKIAKKPTKTRGFDEIRRLVFEGNYALAHRLFGRYMMGTPVEQMKYQPLGNLRLEFPGHEEATDYRRDLNMDTAVASVRYTVDRV

Secondary structure (DSSP, 8-state):
---SSS--------PPPHHHHHHHHHHHHHTT-HHHHHHHHHHHTS-SSSSPPPP----------TT-TT-EEEEEEEETTTTEEEEEEESTT-